Protein AF-A0A8T1UN04-F1 (afdb_monomer)

Mean predicted aligned error: 7.49 Å

Secondary structure (DSSP, 8-state):
-HHHHHHHHHHHHHHHPPPTTTT-----SSS-EEEEEETTTTEEEEEE----S-TTT-SS----S--

Foldseek 3Di:
DVVVVVVVVVVVCVCPDAFPPNRPDDDDDPWDWDWDADPVVGDIDIDTDDCPDDPVPDPDPDDPSPD

Organism: NCBI:txid29920

pLDDT: mean 79.71, std 13.35, range [52.41, 95.44]

Solvent-accessible surface area (backbone atoms only — not comparable to full-atom values): 4653 Å² total; per-residue (Å²): 105,70,68,56,54,52,51,52,51,51,51,50,54,66,55,73,57,77,50,93,72,82,48,79,75,87,66,90,61,84,70,47,74,50,75,49,76,41,81,92,80,73,46,76,47,80,44,73,58,76,78,84,63,67,82,89,75,56,94,63,98,66,88,72,89,84,119

Radius of gyration: 15.06 Å; Cα contacts (8 Å, |Δi|>4): 40; chains: 1; bounding box: 31×24×46 Å

Sequence (67 aa):
DELITALENKFKWQLEYTSPNDDHRVRKDHFYVYTIEDTDYGVSIDIFNVDSGDAGIHAAPQVCYQC

Structure (mmCIF, N/CA/C/O backbone):
data_AF-A0A8T1UN04-F1
#
_entry.id   AF-A0A8T1UN04-F1
#
loop_
_atom_site.group_PDB
_atom_site.id
_atom_site.type_symbol
_atom_site.label_atom_id
_atom_site.label_alt_id
_atom_site.label_comp_id
_atom_site.label_asym_id
_atom_site.label_entity_id
_atom_site.label_seq_id
_atom_site.pdbx_PDB_ins_code
_atom_site.Cartn_x
_atom_site.Cartn_y
_atom_site.Cartn_z
_atom_site.occupancy
_atom_site.B_iso_or_equiv
_atom_site.auth_seq_id
_atom_site.auth_comp_id
_atom_site.auth_asym_id
_atom_site.auth_atom_id
_atom_site.pdbx_PDB_model_num
ATOM 1 N N . ASP A 1 1 ? -16.823 2.523 20.506 1.00 89.31 1 ASP A N 1
ATOM 2 C CA . ASP A 1 1 ? -16.694 3.681 19.600 1.00 89.31 1 ASP A CA 1
ATOM 3 C C . ASP A 1 1 ? -15.312 4.302 19.652 1.00 89.31 1 ASP A C 1
ATOM 5 O O . ASP A 1 1 ? -14.627 4.222 18.645 1.00 89.31 1 ASP A O 1
ATOM 9 N N . GLU A 1 2 ? -14.833 4.784 20.805 1.00 95.12 2 GLU A N 1
ATOM 10 C CA . GLU A 1 2 ? -13.488 5.394 20.913 1.00 95.12 2 GLU A CA 1
ATOM 11 C C . GLU A 1 2 ? -12.351 4.533 20.345 1.00 95.12 2 GLU A C 1
ATOM 13 O O . GLU A 1 2 ? -11.492 5.044 19.633 1.00 95.12 2 GLU A O 1
ATOM 18 N N . LEU A 1 3 ? -12.363 3.218 20.598 1.00 94.31 3 LEU A N 1
ATOM 19 C CA . LEU A 1 3 ? -11.368 2.299 20.037 1.00 94.31 3 LEU A CA 1
ATOM 20 C C . LEU A 1 3 ? -11.401 2.264 18.502 1.00 94.31 3 LEU A C 1
ATOM 22 O O . LEU A 1 3 ? -10.351 2.283 17.868 1.00 94.31 3 LEU A O 1
ATOM 26 N N . ILE A 1 4 ? -12.595 2.212 17.909 1.00 92.44 4 ILE A N 1
ATOM 27 C CA . ILE A 1 4 ? -12.762 2.162 16.450 1.00 92.44 4 ILE A CA 1
ATOM 28 C C . ILE A 1 4 ? -12.271 3.478 15.850 1.00 92.44 4 ILE A C 1
ATOM 30 O O . ILE A 1 4 ? -11.425 3.467 14.963 1.00 92.44 4 ILE A O 1
ATOM 34 N N . THR A 1 5 ? -12.689 4.606 16.423 1.00 94.69 5 THR A N 1
ATOM 35 C CA . THR A 1 5 ? -12.227 5.934 16.013 1.00 94.69 5 THR A CA 1
ATOM 36 C C . THR A 1 5 ? -10.709 6.080 16.132 1.00 94.69 5 THR A C 1
ATOM 38 O O . THR A 1 5 ? -10.070 6.654 15.254 1.00 94.69 5 THR A O 1
ATOM 41 N N . ALA A 1 6 ? -10.093 5.544 17.190 1.00 92.19 6 ALA A N 1
ATOM 42 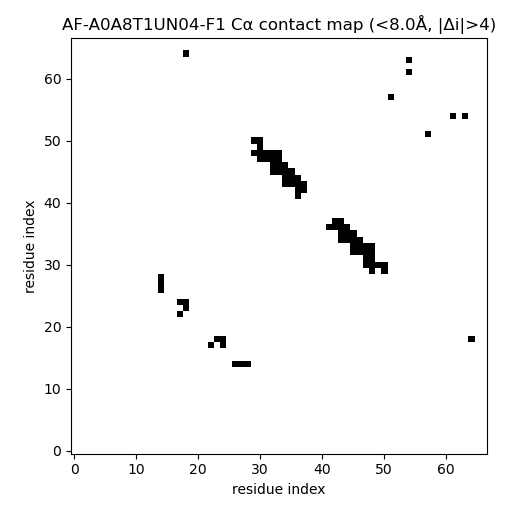C CA . ALA A 1 6 ? -8.641 5.567 17.348 1.00 92.19 6 ALA A CA 1
ATOM 43 C C . ALA A 1 6 ? -7.925 4.756 16.253 1.00 92.19 6 ALA A C 1
ATOM 45 O O . ALA A 1 6 ? -6.903 5.203 15.727 1.00 92.19 6 ALA A O 1
ATOM 46 N N . LEU A 1 7 ? -8.464 3.591 15.879 1.00 88.38 7 LEU A N 1
ATOM 47 C CA . LEU A 1 7 ? -7.920 2.758 14.804 1.00 88.38 7 LEU A CA 1
ATOM 48 C C . LEU A 1 7 ? -8.065 3.426 13.429 1.00 88.38 7 LEU A C 1
ATOM 50 O O . LEU A 1 7 ? -7.106 3.436 12.656 1.00 88.38 7 LEU A O 1
ATOM 54 N N . GLU A 1 8 ? -9.217 4.034 13.148 1.00 90.25 8 GLU A N 1
ATOM 55 C CA . GLU A 1 8 ? -9.470 4.788 11.914 1.00 90.25 8 GLU A CA 1
ATOM 56 C C . GLU A 1 8 ? -8.543 6.001 11.796 1.00 90.25 8 GLU A C 1
ATOM 58 O O . GLU A 1 8 ? -7.913 6.208 10.758 1.00 90.25 8 GLU A O 1
ATOM 63 N N . ASN A 1 9 ? -8.382 6.764 12.881 1.00 91.44 9 ASN A N 1
ATOM 64 C CA . ASN A 1 9 ? -7.460 7.896 12.925 1.00 91.44 9 ASN A CA 1
ATOM 65 C C . ASN A 1 9 ? -6.014 7.453 12.693 1.00 91.44 9 ASN A C 1
ATOM 67 O O . ASN A 1 9 ? -5.309 8.063 11.890 1.00 91.44 9 ASN A O 1
ATOM 71 N N . LYS A 1 10 ? -5.579 6.360 13.334 1.00 87.31 10 LYS A N 1
ATOM 72 C CA . LYS A 1 10 ? -4.252 5.784 13.095 1.00 87.31 10 LYS A CA 1
ATOM 73 C C . LYS A 1 10 ? -4.063 5.441 11.620 1.00 87.31 10 LYS A C 1
ATOM 75 O O . LYS A 1 10 ? -3.036 5.800 11.049 1.00 87.31 10 LYS A O 1
ATOM 80 N N . PHE A 1 11 ? -5.022 4.753 11.004 1.00 85.38 11 PHE A N 1
ATOM 81 C CA . PHE A 1 11 ? -4.926 4.394 9.592 1.00 85.38 11 PHE A CA 1
ATOM 82 C C . PHE A 1 11 ? -4.854 5.635 8.697 1.00 85.38 11 PHE A C 1
ATOM 84 O O . PHE A 1 11 ? -3.956 5.720 7.859 1.00 85.38 11 PHE A O 1
ATOM 91 N N . LYS A 1 12 ? -5.722 6.623 8.938 1.00 88.00 12 LYS A N 1
ATOM 92 C CA . LYS A 1 12 ? -5.731 7.902 8.223 1.00 88.00 12 LYS A CA 1
ATOM 93 C C . LYS A 1 12 ? -4.372 8.598 8.291 1.00 88.00 12 LYS A C 1
ATOM 95 O O . LYS A 1 12 ? -3.815 8.943 7.255 1.00 88.00 12 LYS A O 1
ATOM 100 N N . TRP A 1 13 ? -3.795 8.743 9.483 1.00 88.19 13 TRP A N 1
ATOM 101 C CA . TRP A 1 13 ? -2.484 9.380 9.637 1.00 88.19 13 TRP A CA 1
ATOM 102 C C . TRP A 1 13 ? -1.372 8.612 8.935 1.00 88.19 13 TRP A C 1
ATOM 104 O O . TRP A 1 13 ? -0.460 9.215 8.385 1.00 88.19 13 TRP A O 1
ATOM 114 N N . GLN A 1 14 ? -1.442 7.282 8.924 1.00 82.94 14 GLN A N 1
ATOM 115 C CA . GLN A 1 14 ? -0.472 6.474 8.196 1.00 82.94 14 GLN A CA 1
ATOM 116 C C . GLN A 1 14 ? -0.640 6.563 6.669 1.00 82.94 14 GLN A C 1
ATOM 118 O O . GLN A 1 14 ? 0.340 6.347 5.961 1.00 82.94 14 GLN A O 1
ATOM 123 N N . LEU A 1 15 ? -1.857 6.815 6.176 1.00 85.00 15 LEU A N 1
ATOM 124 C CA . LEU A 1 15 ? -2.180 6.978 4.756 1.00 85.00 15 LEU A CA 1
ATOM 125 C C . LEU A 1 15 ? -1.768 8.364 4.234 1.00 85.00 15 LEU A C 1
ATOM 127 O O . LEU A 1 15 ? -1.244 8.467 3.134 1.00 85.00 15 LEU A O 1
ATOM 131 N N . GLU A 1 16 ? -1.983 9.410 5.034 1.00 86.44 16 GLU A N 1
ATOM 132 C CA . GLU A 1 16 ? -1.696 10.812 4.687 1.00 86.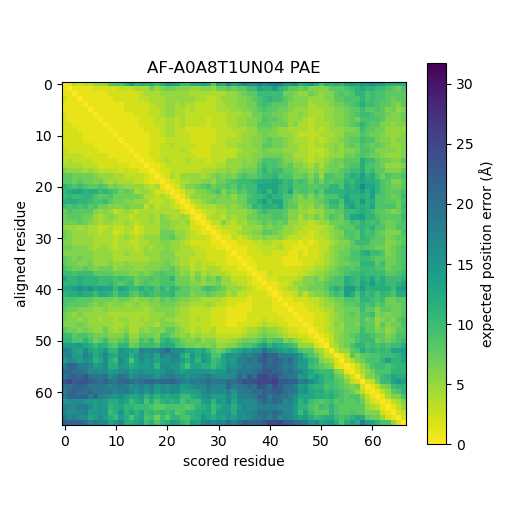44 16 GLU A CA 1
ATOM 133 C C . GLU A 1 16 ? -0.237 11.226 4.955 1.00 86.44 16 GLU A C 1
ATOM 135 O O . GLU A 1 16 ? 0.169 12.336 4.617 1.00 86.44 16 GLU A O 1
ATOM 140 N N . TYR A 1 17 ? 0.560 10.364 5.589 1.00 82.94 17 TYR A N 1
ATOM 141 C CA . TYR A 1 17 ? 1.954 10.658 5.909 1.00 82.94 17 TYR A CA 1
ATOM 142 C C . TYR A 1 17 ? 2.848 10.644 4.661 1.00 82.94 17 TYR A C 1
ATOM 144 O O . TYR A 1 17 ? 3.047 9.596 4.045 1.00 82.94 17 TYR A O 1
ATOM 152 N N . THR A 1 18 ? 3.474 11.784 4.374 1.00 82.56 18 THR A N 1
ATOM 153 C CA . THR A 1 18 ? 4.513 11.937 3.346 1.00 82.56 18 THR A CA 1
ATOM 154 C C . THR A 1 18 ? 5.894 11.620 3.923 1.00 82.56 18 THR A C 1
ATOM 156 O O . THR A 1 18 ? 6.303 12.202 4.931 1.00 82.56 18 THR A O 1
ATOM 159 N N . SER A 1 19 ? 6.635 10.713 3.279 1.00 76.12 19 SER A N 1
ATOM 160 C CA . SER A 1 19 ? 8.002 10.374 3.706 1.00 76.12 19 SER A CA 1
ATOM 161 C C . SER A 1 19 ? 8.985 11.501 3.355 1.00 76.12 19 SER A C 1
ATOM 163 O O . SER A 1 19 ? 8.990 11.948 2.207 1.00 76.12 19 SER A O 1
ATOM 165 N N . PRO A 1 20 ? 9.897 11.902 4.263 1.00 81.56 20 PRO A N 1
ATOM 166 C CA . PRO A 1 20 ? 10.985 12.833 3.947 1.00 81.56 20 PRO A CA 1
ATOM 167 C C . PRO A 1 20 ? 11.955 12.324 2.869 1.00 81.56 20 PRO A C 1
ATOM 169 O O . PRO A 1 20 ? 12.775 13.091 2.376 1.00 81.56 20 PRO A O 1
ATOM 172 N N . ASN A 1 21 ? 11.899 11.031 2.538 1.00 76.00 21 ASN A N 1
ATOM 173 C CA . ASN A 1 21 ? 12.801 10.370 1.605 1.00 76.00 21 ASN A CA 1
ATOM 174 C C . ASN A 1 21 ? 12.103 10.099 0.260 1.00 76.00 21 ASN A C 1
ATOM 176 O O . ASN A 1 21 ? 11.769 8.954 -0.052 1.00 76.00 21 ASN A O 1
ATOM 180 N N . ASP A 1 22 ? 11.875 11.170 -0.502 1.00 75.94 22 ASP A N 1
ATOM 181 C CA . ASP A 1 22 ? 11.302 11.172 -1.861 1.00 75.94 22 ASP A CA 1
ATOM 182 C C . ASP A 1 22 ? 9.877 10.607 -1.992 1.00 75.94 22 ASP A C 1
ATOM 184 O O . ASP A 1 22 ? 9.455 10.224 -3.080 1.00 75.94 22 ASP A O 1
ATOM 188 N N . ASP A 1 23 ? 9.128 10.545 -0.889 1.00 75.38 23 ASP A N 1
ATOM 189 C CA . ASP A 1 23 ? 7.739 10.071 -0.850 1.00 75.38 23 ASP A CA 1
ATOM 190 C C . ASP A 1 23 ? 7.473 8.742 -1.587 1.00 75.38 23 ASP A C 1
ATOM 192 O O . ASP A 1 23 ? 6.429 8.504 -2.184 1.00 75.38 23 ASP A O 1
ATOM 196 N N . HIS A 1 24 ? 8.422 7.813 -1.510 1.00 72.69 24 HIS A N 1
ATOM 197 C CA . HIS A 1 24 ? 8.331 6.479 -2.114 1.00 72.69 24 HIS A CA 1
ATOM 198 C C . HIS A 1 24 ? 7.239 5.555 -1.526 1.00 72.69 24 HIS A C 1
ATOM 200 O O . HIS A 1 24 ? 7.207 4.360 -1.828 1.00 72.69 24 HIS A O 1
ATOM 206 N N . ARG A 1 25 ? 6.362 6.055 -0.642 1.00 73.81 25 ARG A N 1
ATOM 207 C CA . ARG A 1 25 ? 5.331 5.241 0.010 1.00 73.81 25 ARG A CA 1
ATOM 208 C C . ARG A 1 25 ? 4.089 5.203 -0.864 1.00 73.81 25 ARG A C 1
ATOM 210 O O . ARG A 1 25 ? 3.446 6.213 -1.106 1.00 73.81 25 ARG A O 1
ATOM 217 N N . VAL A 1 26 ? 3.693 4.001 -1.257 1.00 76.25 26 VAL A N 1
ATOM 218 C CA . VAL A 1 26 ? 2.404 3.768 -1.905 1.00 76.25 26 VAL A CA 1
ATOM 219 C C . VAL A 1 26 ? 1.521 3.071 -0.884 1.00 76.25 26 VAL A C 1
ATOM 221 O O . VAL A 1 26 ? 1.721 1.899 -0.600 1.00 76.25 26 VAL A O 1
ATOM 224 N N . ARG A 1 27 ? 0.573 3.790 -0.280 1.00 77.88 27 ARG A N 1
ATOM 225 C CA . ARG A 1 27 ? -0.455 3.210 0.595 1.00 77.88 27 ARG A CA 1
ATOM 226 C C . ARG A 1 27 ? -1.806 3.681 0.069 1.00 77.88 27 ARG A C 1
ATOM 228 O O . ARG A 1 27 ? -2.029 4.879 -0.032 1.00 77.88 27 ARG A O 1
ATOM 235 N N . LYS A 1 28 ? -2.660 2.746 -0.356 1.00 81.31 28 LYS A N 1
ATOM 236 C CA . LYS A 1 28 ? -3.954 3.061 -0.994 1.00 81.31 28 LYS A CA 1
ATOM 237 C C . LYS A 1 28 ? -5.146 2.673 -0.131 1.00 81.31 28 LYS A C 1
ATOM 239 O O . LYS A 1 28 ? -6.140 3.384 -0.115 1.00 81.31 28 LYS A O 1
ATOM 244 N N . ASP A 1 29 ? -5.025 1.553 0.572 1.00 84.88 29 ASP A N 1
ATOM 245 C CA . ASP A 1 29 ? -6.044 1.015 1.467 1.00 84.88 29 ASP A CA 1
ATOM 246 C C . ASP A 1 29 ? -5.387 0.028 2.458 1.00 84.88 29 ASP A C 1
ATOM 248 O O . ASP A 1 29 ? -4.170 -0.185 2.415 1.00 84.88 29 ASP A O 1
ATOM 252 N N . HIS A 1 30 ? -6.175 -0.596 3.331 1.00 79.88 30 HIS A N 1
ATOM 253 C CA . HIS A 1 30 ? -5.760 -1.686 4.213 1.00 79.88 30 HIS A CA 1
ATOM 254 C C . HIS A 1 30 ? -5.242 -2.900 3.431 1.00 79.88 30 HIS A C 1
ATOM 256 O O . HIS A 1 30 ? -4.188 -3.446 3.751 1.00 79.88 30 HIS A O 1
ATOM 262 N N . PHE A 1 31 ? -5.944 -3.291 2.367 1.00 83.12 31 PHE A N 1
ATOM 263 C CA . PHE A 1 31 ? -5.557 -4.394 1.491 1.00 83.12 31 PHE A CA 1
ATOM 264 C C . PHE A 1 31 ? -5.726 -3.958 0.047 1.00 83.12 31 PHE A C 1
ATOM 266 O O . PHE A 1 31 ? -6.815 -3.575 -0.373 1.00 83.12 31 PHE A O 1
ATOM 273 N N . TYR A 1 32 ? -4.643 -4.008 -0.716 1.00 86.06 32 TYR A N 1
ATOM 274 C CA . TYR A 1 32 ? -4.669 -3.650 -2.122 1.00 86.06 32 TYR A CA 1
ATOM 275 C C . TYR A 1 32 ? -3.650 -4.479 -2.897 1.00 86.06 32 TYR A C 1
ATOM 277 O O . TYR A 1 32 ? -2.623 -4.906 -2.361 1.00 86.06 32 TYR A O 1
ATOM 285 N N . VAL A 1 33 ? -3.954 -4.673 -4.176 1.00 89.75 33 VAL A N 1
ATOM 286 C CA . VAL A 1 33 ? -2.996 -5.111 -5.186 1.00 89.75 33 VAL A CA 1
ATOM 287 C C . VAL A 1 33 ? -2.680 -3.897 -6.041 1.00 89.75 33 VAL A C 1
ATOM 289 O O . VAL A 1 33 ? -3.585 -3.166 -6.451 1.00 89.75 33 VAL A O 1
ATOM 292 N N . TYR A 1 34 ? -1.399 -3.641 -6.259 1.00 89.06 34 TYR A N 1
ATOM 293 C CA . TYR A 1 34 ? -0.945 -2.608 -7.170 1.00 89.06 34 TYR A CA 1
ATOM 294 C C . TYR A 1 34 ? -0.235 -3.251 -8.351 1.00 89.06 34 TYR A C 1
ATOM 296 O O . TYR A 1 34 ? 0.833 -3.834 -8.191 1.00 89.06 34 TYR A O 1
ATOM 304 N N . THR A 1 35 ? -0.850 -3.131 -9.520 1.00 91.25 35 THR A N 1
ATOM 305 C CA . THR A 1 35 ? -0.324 -3.693 -10.758 1.00 91.25 35 THR A CA 1
ATOM 306 C C . THR A 1 35 ? 0.429 -2.619 -11.533 1.00 91.25 35 THR A C 1
ATOM 308 O O . THR A 1 35 ? -0.059 -1.499 -11.702 1.00 91.25 35 THR A O 1
ATOM 311 N N . ILE A 1 36 ? 1.621 -2.974 -12.001 1.00 91.38 36 ILE A N 1
ATOM 312 C CA . ILE A 1 36 ? 2.413 -2.205 -12.960 1.00 91.38 36 ILE A CA 1
ATOM 313 C C . ILE A 1 36 ? 2.507 -3.055 -14.225 1.00 91.38 36 ILE A C 1
ATOM 315 O O . ILE A 1 36 ? 2.965 -4.195 -14.161 1.00 91.38 36 ILE A O 1
ATOM 319 N N . GLU A 1 37 ? 2.082 -2.508 -15.360 1.00 94.75 37 GLU A N 1
ATOM 320 C CA . GLU A 1 37 ? 2.142 -3.181 -16.659 1.00 94.75 37 GLU A CA 1
ATOM 321 C C . GLU A 1 37 ? 3.046 -2.406 -17.613 1.00 94.75 37 GLU A C 1
ATOM 323 O O . GLU A 1 37 ? 2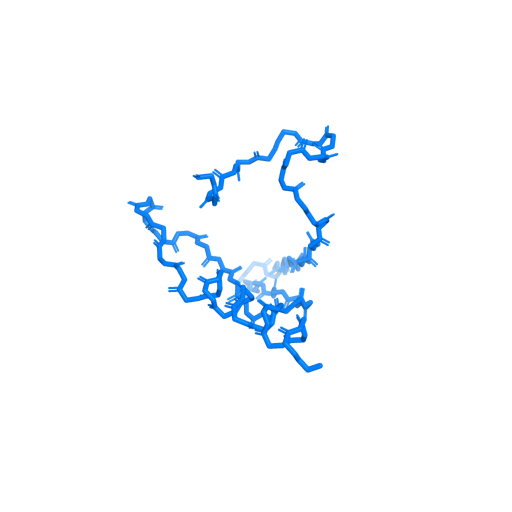.960 -1.182 -17.710 1.00 94.75 37 GLU A O 1
ATOM 328 N N . ASP A 1 38 ? 3.889 -3.136 -18.334 1.00 94.44 38 ASP A N 1
ATOM 329 C CA . ASP A 1 38 ? 4.675 -2.633 -19.448 1.00 94.44 38 ASP A CA 1
ATOM 330 C C . ASP A 1 38 ? 4.271 -3.388 -20.719 1.00 94.44 38 AS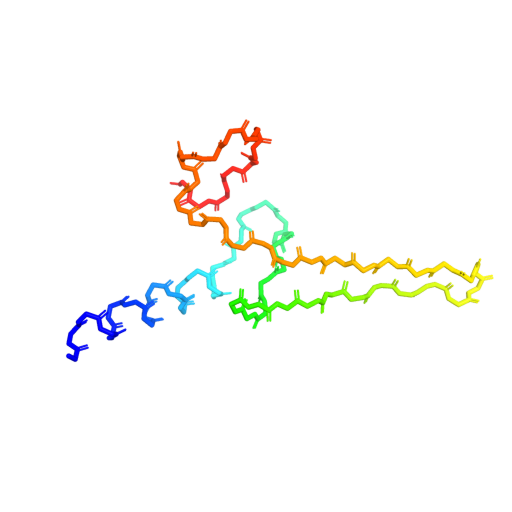P A C 1
ATOM 332 O O . ASP A 1 38 ? 4.654 -4.543 -20.944 1.00 94.44 38 ASP A O 1
ATOM 336 N N . THR A 1 39 ? 3.450 -2.738 -21.543 1.00 91.50 39 THR A N 1
ATOM 337 C CA . THR A 1 39 ? 2.884 -3.344 -22.751 1.00 91.50 39 THR A CA 1
ATOM 338 C C . THR A 1 39 ? 3.900 -3.502 -23.873 1.00 91.50 39 THR A C 1
ATOM 340 O O . THR A 1 39 ? 3.709 -4.363 -24.729 1.00 91.50 39 THR A O 1
ATOM 343 N N . ASP A 1 40 ? 4.979 -2.716 -23.869 1.00 95.44 40 ASP A N 1
ATOM 344 C CA . ASP A 1 40 ? 5.996 -2.761 -24.921 1.00 95.44 40 ASP A CA 1
ATOM 345 C C . ASP A 1 40 ? 6.875 -4.014 -24.789 1.00 95.44 40 ASP A C 1
ATOM 347 O O . ASP A 1 40 ? 7.325 -4.572 -25.793 1.00 95.44 40 ASP A O 1
ATOM 351 N N . TYR A 1 41 ? 7.062 -4.504 -23.558 1.00 93.88 41 TYR A N 1
ATOM 352 C CA . TYR A 1 41 ? 7.827 -5.723 -23.265 1.00 93.88 41 TYR A CA 1
ATOM 353 C C . TYR A 1 41 ? 6.961 -6.901 -22.796 1.00 93.88 41 TYR A C 1
ATOM 355 O O . TYR A 1 41 ? 7.476 -8.006 -22.616 1.00 93.88 41 TYR A O 1
ATOM 363 N N . GLY A 1 42 ? 5.653 -6.691 -22.614 1.00 93.81 42 GLY A N 1
ATOM 364 C CA . GLY A 1 42 ? 4.704 -7.722 -22.189 1.00 93.81 42 GLY A CA 1
ATOM 365 C C . GLY A 1 42 ? 4.918 -8.201 -20.751 1.00 93.81 42 GLY A C 1
ATOM 366 O O . GLY A 1 42 ? 4.706 -9.378 -20.463 1.00 93.81 42 GLY A O 1
ATOM 367 N N . VAL A 1 43 ? 5.374 -7.317 -19.859 1.00 95.38 43 VAL A N 1
ATOM 368 C CA . VAL A 1 43 ? 5.663 -7.638 -18.453 1.00 95.38 43 VAL A CA 1
ATOM 369 C C . VAL A 1 43 ? 4.594 -7.030 -17.550 1.00 95.38 43 VAL A C 1
ATOM 371 O O . VAL A 1 43 ? 4.254 -5.859 -17.691 1.00 95.38 43 VAL A O 1
ATOM 374 N N . SER A 1 44 ? 4.107 -7.802 -16.579 1.00 94.81 44 SER A N 1
ATOM 375 C CA . SER A 1 44 ? 3.228 -7.319 -15.510 1.00 94.81 44 SER A CA 1
ATOM 376 C C . SER A 1 44 ? 3.805 -7.672 -14.140 1.00 94.81 44 SER A C 1
ATOM 378 O O . SER A 1 44 ? 4.316 -8.774 -13.930 1.00 94.81 44 SER A O 1
ATOM 380 N N . ILE A 1 45 ? 3.723 -6.736 -13.197 1.00 92.50 45 ILE A N 1
ATOM 381 C CA . ILE A 1 4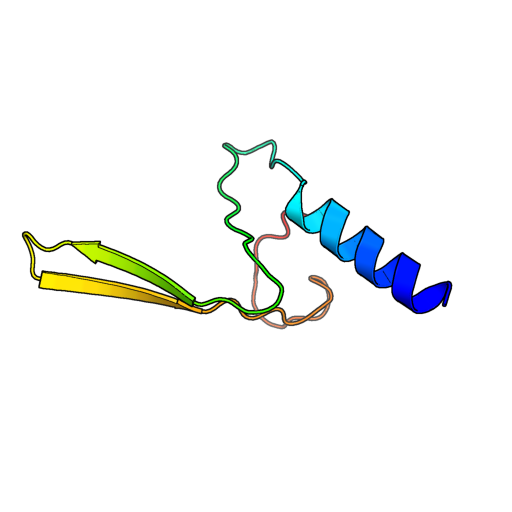5 ? 4.161 -6.906 -11.810 1.00 92.50 45 ILE A CA 1
ATOM 382 C C . ILE A 1 45 ? 2.980 -6.597 -10.899 1.00 92.50 45 ILE A C 1
ATOM 384 O O . ILE A 1 45 ? 2.494 -5.469 -10.888 1.00 92.50 45 ILE A O 1
ATOM 388 N N . ASP A 1 46 ? 2.582 -7.575 -10.090 1.00 92.69 46 ASP A N 1
ATOM 389 C CA . ASP A 1 46 ? 1.575 -7.400 -9.047 1.00 92.69 46 ASP A CA 1
ATOM 390 C C . ASP A 1 46 ? 2.239 -7.259 -7.679 1.00 92.69 46 ASP A C 1
ATOM 392 O O . ASP A 1 46 ? 2.948 -8.149 -7.202 1.00 9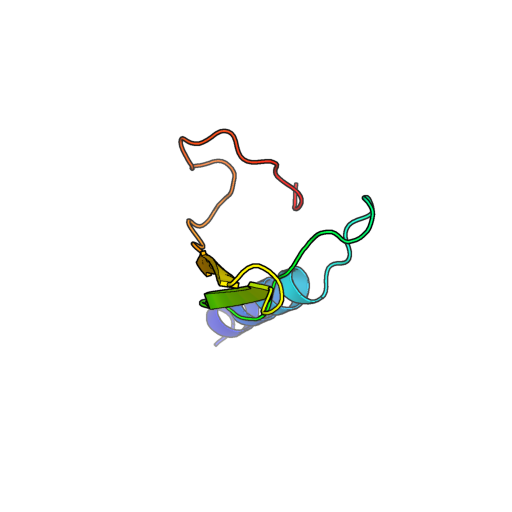2.69 46 ASP A O 1
ATOM 396 N N . ILE A 1 47 ? 1.994 -6.125 -7.029 1.00 88.12 47 ILE A N 1
ATOM 397 C CA . ILE A 1 47 ? 2.493 -5.816 -5.693 1.00 88.12 47 ILE A CA 1
ATOM 398 C C . ILE A 1 47 ? 1.349 -6.013 -4.702 1.00 88.12 47 ILE A C 1
ATOM 400 O O . ILE A 1 47 ? 0.354 -5.289 -4.730 1.00 88.12 47 ILE A O 1
ATOM 404 N N . PHE A 1 48 ? 1.503 -6.986 -3.807 1.00 86.44 48 PHE A N 1
ATOM 405 C CA . PHE A 1 48 ? 0.515 -7.314 -2.784 1.00 86.44 48 PHE A CA 1
ATOM 406 C C . PHE A 1 48 ? 0.859 -6.609 -1.475 1.00 86.44 48 PHE A C 1
ATOM 408 O O . PHE A 1 48 ? 1.915 -6.859 -0.890 1.00 86.44 48 PHE A O 1
ATOM 415 N N . ASN A 1 49 ? -0.038 -5.747 -0.994 1.00 79.88 49 ASN A N 1
ATOM 416 C CA . ASN A 1 49 ? 0.115 -5.159 0.329 1.00 79.88 49 ASN A CA 1
ATOM 417 C C . ASN A 1 49 ? -0.145 -6.210 1.406 1.00 79.88 49 ASN A C 1
ATOM 419 O O . ASN A 1 49 ? -1.25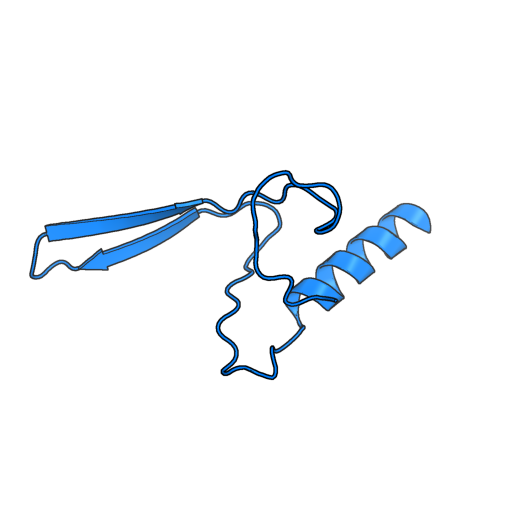7 -6.725 1.525 1.00 79.88 49 ASN A O 1
ATOM 423 N N . VAL A 1 50 ? 0.872 -6.482 2.216 1.00 77.31 50 VAL A N 1
ATOM 424 C CA . VAL A 1 50 ? 0.760 -7.333 3.398 1.00 77.31 50 VAL A CA 1
ATOM 425 C C . VAL A 1 50 ? 0.985 -6.447 4.614 1.00 77.31 50 VAL A C 1
ATOM 427 O O . VAL A 1 50 ? 2.121 -6.113 4.940 1.00 77.31 50 VAL A O 1
ATOM 430 N N . ASP A 1 51 ? -0.102 -6.038 5.272 1.00 72.38 51 ASP A N 1
ATOM 431 C CA . ASP A 1 51 ? -0.009 -5.381 6.575 1.00 72.38 51 ASP A CA 1
ATOM 432 C C . ASP A 1 51 ? 0.167 -6.456 7.643 1.00 72.38 51 ASP A C 1
ATOM 434 O O . ASP A 1 51 ? -0.777 -7.139 8.043 1.00 72.38 51 ASP A O 1
ATOM 438 N N . SER A 1 52 ? 1.409 -6.652 8.062 1.00 65.69 52 SER A N 1
ATOM 439 C CA . SER A 1 52 ? 1.740 -7.630 9.083 1.00 65.69 52 SER A CA 1
ATOM 440 C C . SER A 1 52 ? 1.501 -7.085 10.506 1.00 65.69 52 SER A C 1
ATOM 442 O O . SER A 1 52 ? 1.562 -7.842 11.471 1.00 65.69 52 SER A O 1
ATOM 444 N N . GLY A 1 53 ? 1.147 -5.804 10.680 1.00 63.78 53 GLY A N 1
ATOM 445 C CA . GLY A 1 53 ? 1.083 -5.148 11.992 1.00 63.78 53 GLY A CA 1
ATOM 446 C C . GLY A 1 53 ? 2.460 -4.658 12.452 1.00 63.78 53 GLY A C 1
ATOM 447 O O . GLY A 1 53 ? 3.398 -4.680 11.671 1.00 63.78 53 GLY A O 1
ATOM 448 N N . ASP A 1 54 ? 2.584 -4.189 13.697 1.00 60.91 54 ASP A N 1
ATOM 449 C CA . ASP A 1 54 ? 3.776 -3.537 14.284 1.00 60.91 54 ASP A CA 1
ATOM 450 C C . ASP A 1 54 ? 5.141 -3.908 13.654 1.00 60.91 54 ASP A C 1
ATOM 452 O O . ASP A 1 54 ? 5.574 -5.062 13.700 1.00 60.91 54 ASP A O 1
ATOM 456 N N . ALA A 1 55 ? 5.835 -2.904 13.105 1.00 57.06 55 ALA A N 1
ATOM 457 C CA . ALA A 1 55 ? 7.106 -3.057 12.395 1.00 57.06 55 ALA A CA 1
ATOM 458 C C . ALA A 1 55 ? 8.226 -3.656 13.269 1.00 57.06 55 ALA A C 1
ATOM 460 O O . ALA A 1 55 ? 9.208 -4.161 12.730 1.00 57.06 55 ALA A O 1
ATOM 461 N N . GLY A 1 56 ? 8.077 -3.631 14.601 1.00 56.66 56 GLY A N 1
ATOM 462 C CA . GLY A 1 56 ? 9.017 -4.241 15.543 1.00 56.66 56 GLY A CA 1
ATOM 463 C C . GLY A 1 56 ? 8.894 -5.761 15.717 1.00 56.66 56 GLY A C 1
ATOM 464 O O . GLY A 1 56 ? 9.781 -6.357 16.325 1.00 56.66 56 GLY A O 1
ATOM 465 N N . ILE A 1 57 ? 7.825 -6.400 15.222 1.00 58.06 57 ILE A N 1
ATOM 466 C CA . ILE A 1 57 ? 7.507 -7.812 15.536 1.00 58.06 57 ILE A CA 1
ATOM 467 C C . ILE A 1 57 ? 7.700 -8.746 14.325 1.00 58.06 57 ILE A C 1
ATOM 469 O O . ILE A 1 57 ? 7.667 -9.970 14.464 1.00 58.06 57 ILE A O 1
ATOM 473 N N . HIS A 1 58 ? 7.989 -8.206 13.137 1.00 56.03 58 HIS A N 1
ATOM 474 C CA . HIS A 1 58 ? 8.180 -9.027 11.934 1.00 56.03 58 HIS A CA 1
ATOM 475 C C . HIS A 1 58 ? 9.616 -9.500 11.762 1.00 56.03 58 HIS A C 1
ATOM 477 O O . HIS A 1 58 ? 10.563 -8.729 11.841 1.00 56.03 58 HIS A O 1
ATOM 483 N N . ALA A 1 59 ? 9.768 -10.794 11.471 1.00 52.41 59 ALA A N 1
ATOM 484 C CA . ALA A 1 59 ? 11.057 -11.475 11.330 1.00 52.41 59 ALA A CA 1
ATOM 485 C C . ALA A 1 59 ? 11.829 -11.128 10.037 1.00 52.41 59 ALA A C 1
ATOM 487 O O . ALA A 1 59 ? 12.917 -11.657 9.810 1.00 52.41 59 ALA A O 1
ATOM 488 N N . ALA A 1 60 ? 11.278 -10.270 9.175 1.00 58.62 60 ALA A N 1
ATOM 489 C CA . ALA A 1 60 ? 11.945 -9.800 7.968 1.00 58.62 60 ALA A CA 1
ATOM 490 C C . ALA A 1 60 ? 12.601 -8.434 8.240 1.00 58.62 60 ALA A C 1
ATOM 492 O O . ALA A 1 60 ? 11.934 -7.558 8.788 1.00 58.62 60 ALA A O 1
ATOM 493 N N . PRO A 1 61 ? 13.868 -8.206 7.843 1.00 56.69 61 PRO A N 1
ATOM 494 C CA . PRO A 1 61 ? 14.462 -6.875 7.877 1.00 56.69 61 PRO A CA 1
ATOM 495 C C . PRO A 1 61 ? 13.716 -5.980 6.883 1.00 56.69 61 PRO A C 1
ATOM 497 O O . PRO A 1 61 ? 13.960 -6.015 5.678 1.00 56.69 61 PRO A O 1
ATOM 500 N N . GLN A 1 62 ? 12.761 -5.213 7.395 1.00 58.97 62 GLN A N 1
ATOM 501 C CA . GLN A 1 62 ? 11.980 -4.249 6.636 1.00 58.97 62 GLN A CA 1
ATOM 502 C C . GLN A 1 62 ? 12.430 -2.846 7.022 1.00 58.97 62 GLN A C 1
ATOM 504 O O . GLN A 1 62 ? 12.736 -2.571 8.184 1.00 58.97 62 GLN A O 1
ATOM 509 N N . VAL A 1 63 ? 12.481 -1.941 6.047 1.00 61.16 63 VAL A N 1
ATOM 510 C CA . VAL A 1 63 ? 12.750 -0.537 6.349 1.00 61.16 63 VAL A CA 1
ATOM 511 C C . VAL A 1 63 ? 11.520 0.044 7.048 1.00 61.16 63 VAL A C 1
ATOM 513 O O . VAL A 1 63 ? 10.441 0.143 6.464 1.00 61.16 63 VAL A O 1
ATOM 516 N N . CYS A 1 64 ? 11.684 0.412 8.319 1.00 61.44 64 CYS A N 1
ATOM 517 C CA . CYS A 1 64 ? 10.660 1.111 9.084 1.00 61.44 64 CYS A CA 1
ATOM 518 C C . CYS A 1 64 ? 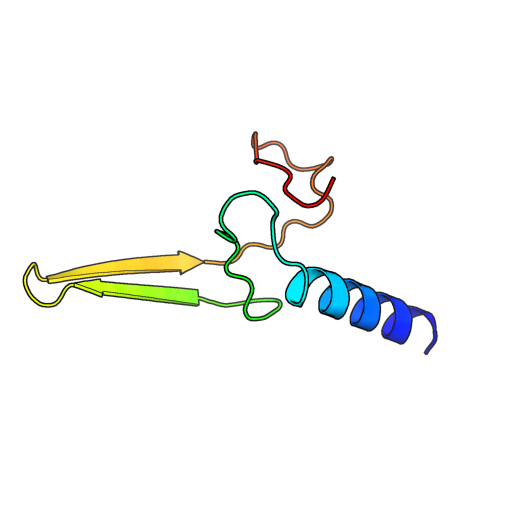10.646 2.592 8.686 1.00 61.44 64 CYS A C 1
ATOM 520 O O . CYS A 1 64 ? 11.488 3.367 9.124 1.00 61.44 64 CYS A O 1
ATOM 522 N N . TYR A 1 65 ? 9.668 2.995 7.876 1.00 59.12 65 TYR A N 1
ATOM 523 C CA . TYR A 1 65 ? 9.454 4.401 7.494 1.00 59.12 65 TYR A CA 1
ATOM 524 C C . TYR A 1 65 ? 8.474 5.139 8.425 1.00 59.12 65 TYR A C 1
ATOM 526 O O . TYR A 1 65 ? 7.922 6.173 8.064 1.0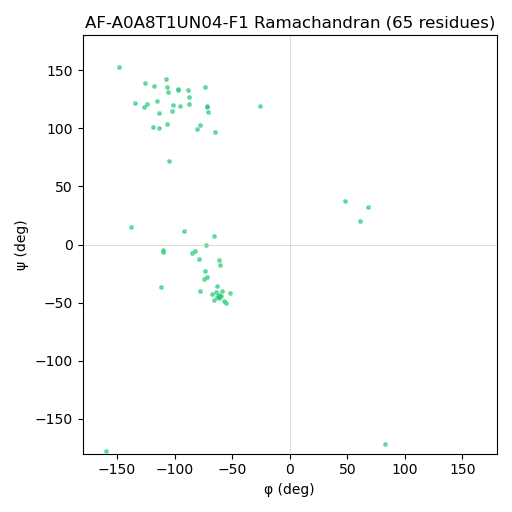0 59.12 65 TYR A O 1
ATOM 534 N N . GLN A 1 66 ? 8.133 4.541 9.566 1.00 54.66 66 GLN A N 1
ATOM 535 C CA . GLN A 1 66 ? 7.092 5.005 10.499 1.00 54.66 66 GLN A CA 1
ATOM 536 C C . GLN A 1 66 ? 7.527 4.887 11.967 1.00 54.66 66 GLN A C 1
ATOM 538 O O . GLN A 1 66 ? 6.693 4.940 12.870 1.00 54.66 66 GLN A O 1
ATOM 543 N N . CYS A 1 67 ? 8.830 4.700 12.156 1.00 56.75 67 CYS A N 1
ATOM 544 C CA . CYS A 1 67 ? 9.542 4.965 13.385 1.00 56.75 67 CYS A CA 1
ATOM 545 C C . CYS A 1 67 ? 9.761 6.496 13.447 1.00 56.75 67 CYS A C 1
ATOM 547 O O . CYS A 1 67 ? 9.698 7.042 14.561 1.00 56.75 67 CYS A O 1
#